Protein AF-A0A3D3STC3-F1 (afdb_monomer_lite)

Secondary structure (DSSP, 8-state):
-----PPPPPPPPPTT-SPPBPGGG-GGGGTTTSSS--B-GGGGS--TTTTS-SEEE----PPSS-------HHHHHHTTS-HHHHHH-HHHHHHTTTSB--SSSPPEEEP--EEETTEEES----SS--EEEEETTEEEE-

Radius of gyration: 18.0 Å; chains: 1; bounding box: 56×41×49 Å

Structure (mmCIF, N/CA/C/O backbone):
data_AF-A0A3D3STC3-F1
#
_entry.id   AF-A0A3D3STC3-F1
#
loop_
_atom_site.group_PDB
_atom_site.id
_atom_site.type_symbol
_atom_site.label_atom_id
_atom_site.label_alt_id
_atom_site.label_comp_id
_atom_site.label_asym_id
_atom_site.label_entity_id
_atom_site.label_seq_id
_atom_site.pdbx_PDB_ins_code
_atom_site.Cartn_x
_atom_site.Cartn_y
_atom_site.Cartn_z
_atom_site.occupancy
_atom_site.B_iso_or_equiv
_atom_site.auth_seq_id
_atom_site.auth_comp_id
_atom_site.auth_asym_id
_atom_site.auth_atom_id
_atom_site.pdbx_PDB_model_num
ATOM 1 N N . MET A 1 1 ? -33.668 25.951 -9.622 1.00 47.44 1 MET A N 1
ATOM 2 C CA . MET A 1 1 ? -32.460 26.530 -8.998 1.00 47.44 1 MET A CA 1
ATOM 3 C C . MET A 1 1 ? -32.011 25.559 -7.931 1.00 47.44 1 MET A C 1
ATOM 5 O O . MET A 1 1 ? -32.860 25.189 -7.137 1.00 47.44 1 MET A O 1
ATOM 9 N N . ASN A 1 2 ? -30.773 25.075 -8.025 1.00 42.91 2 ASN A N 1
ATOM 10 C CA . ASN A 1 2 ? -29.894 24.623 -6.936 1.00 42.91 2 ASN A CA 1
ATOM 11 C C . ASN A 1 2 ? -28.653 24.040 -7.622 1.00 42.91 2 ASN A C 1
ATOM 13 O O . ASN A 1 2 ? -28.537 22.835 -7.823 1.00 42.91 2 ASN A O 1
ATOM 17 N N . GLY A 1 3 ? -27.795 24.940 -8.108 1.00 48.47 3 GLY A N 1
ATOM 18 C CA . GLY A 1 3 ? -26.462 24.567 -8.560 1.00 48.47 3 GLY A CA 1
ATOM 19 C C . GLY A 1 3 ? -25.640 24.187 -7.336 1.00 48.47 3 GLY A C 1
ATOM 20 O O . GLY A 1 3 ? -25.612 24.937 -6.363 1.00 48.47 3 GLY A O 1
ATOM 21 N N . PHE A 1 4 ? -25.029 23.006 -7.367 1.00 58.38 4 PHE A N 1
ATOM 22 C CA . PHE A 1 4 ? -23.975 22.632 -6.430 1.00 58.38 4 PHE A CA 1
ATOM 23 C C . PHE A 1 4 ? -22.762 23.519 -6.721 1.00 58.38 4 PHE A C 1
ATOM 25 O O . PHE A 1 4 ? -21.914 23.167 -7.537 1.00 58.38 4 PHE A O 1
ATOM 32 N N . ASP A 1 5 ? -22.719 24.697 -6.105 1.00 66.31 5 ASP A N 1
ATOM 33 C CA . ASP A 1 5 ? -21.540 25.555 -6.143 1.00 66.31 5 ASP A CA 1
ATOM 34 C C . ASP A 1 5 ? -20.534 24.970 -5.148 1.00 66.31 5 ASP A C 1
ATOM 36 O O . ASP A 1 5 ? -20.642 25.153 -3.932 1.00 66.31 5 ASP A O 1
ATOM 40 N N . LEU A 1 6 ? -19.616 24.145 -5.656 1.00 59.53 6 LEU A N 1
ATOM 41 C CA . LEU A 1 6 ? -18.512 23.654 -4.844 1.00 59.53 6 LEU A CA 1
ATOM 42 C C . LEU A 1 6 ? -17.599 24.843 -4.519 1.00 59.53 6 LEU A C 1
ATOM 44 O O . LEU A 1 6 ? -17.293 25.636 -5.413 1.00 59.53 6 LEU A O 1
ATOM 48 N N . PRO A 1 7 ? -17.146 24.981 -3.262 1.00 66.44 7 PRO A N 1
ATOM 49 C CA . PRO A 1 7 ? -16.206 26.031 -2.909 1.00 66.44 7 PRO A CA 1
ATOM 50 C C . PRO A 1 7 ? -14.943 25.936 -3.783 1.00 66.44 7 PRO A C 1
ATOM 52 O O . PRO A 1 7 ? -14.556 24.835 -4.194 1.00 66.44 7 PRO A O 1
ATOM 55 N N . PRO A 1 8 ? -14.282 27.072 -4.069 1.00 73.50 8 PRO A N 1
ATOM 56 C CA . PRO A 1 8 ? -13.065 27.082 -4.867 1.00 73.50 8 PRO A CA 1
ATOM 57 C C . PRO A 1 8 ? -12.003 26.188 -4.222 1.00 73.50 8 PRO A C 1
ATOM 59 O O . PRO A 1 8 ? -11.801 26.221 -3.006 1.00 73.50 8 PRO A O 1
ATOM 62 N N . LEU A 1 9 ? -11.325 25.389 -5.048 1.00 63.72 9 LEU A N 1
ATOM 63 C CA . LEU A 1 9 ? -10.261 24.504 -4.586 1.00 63.72 9 LEU A CA 1
ATOM 64 C C . LEU A 1 9 ? -9.141 25.340 -3.961 1.00 63.72 9 LEU A C 1
ATOM 66 O O . LEU A 1 9 ? -8.532 26.183 -4.624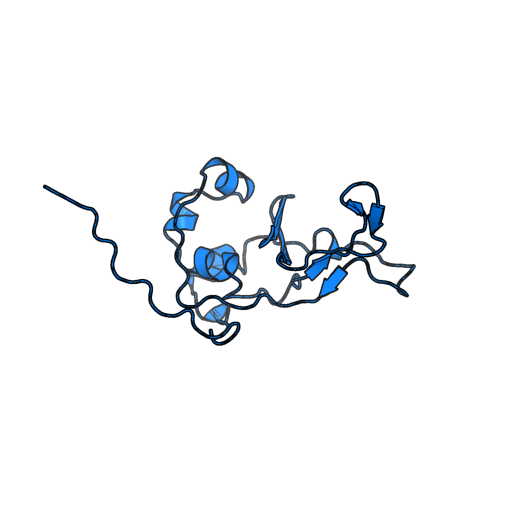 1.00 63.72 9 LEU A O 1
ATOM 70 N N . SER A 1 10 ? -8.862 25.094 -2.684 1.00 70.31 10 SER A N 1
ATOM 71 C CA . SER A 1 10 ? -7.685 25.649 -2.020 1.00 70.31 10 SER A CA 1
ATOM 72 C C . SER A 1 10 ? -6.413 25.207 -2.758 1.00 70.31 10 SER A C 1
ATOM 74 O O . SER A 1 10 ? -6.346 24.060 -3.213 1.00 70.31 10 SER A O 1
ATOM 76 N N . PRO A 1 11 ? -5.388 26.072 -2.877 1.00 67.00 11 PRO A N 1
ATOM 77 C CA . PRO A 1 11 ? -4.125 25.692 -3.495 1.00 67.00 11 PRO A CA 1
ATOM 78 C C . PRO A 1 11 ? -3.515 24.494 -2.765 1.00 67.00 11 PRO A C 1
ATOM 80 O O . PRO A 1 11 ? -3.505 24.436 -1.532 1.00 67.00 11 PRO A O 1
ATOM 83 N N . HIS A 1 12 ? -3.010 23.535 -3.542 1.00 49.88 12 HIS A N 1
ATOM 84 C CA . HIS A 1 12 ? -2.406 22.333 -2.989 1.00 49.88 12 HIS A CA 1
ATOM 85 C C . HIS A 1 12 ? -1.153 22.725 -2.186 1.00 49.88 12 HIS A C 1
ATOM 87 O O . HIS A 1 12 ? -0.294 23.440 -2.715 1.00 49.88 12 HIS A O 1
ATOM 93 N N . PRO A 1 13 ? -1.016 22.297 -0.918 1.00 58.88 13 PRO A N 1
ATOM 94 C CA . PRO A 1 13 ? 0.204 22.542 -0.160 1.00 58.88 13 PRO A CA 1
ATOM 95 C C . PRO A 1 13 ? 1.408 21.872 -0.852 1.00 58.88 13 PRO A C 1
ATOM 97 O O . PRO A 1 13 ? 1.226 20.901 -1.591 1.00 58.88 13 PRO A O 1
ATOM 100 N N . PRO A 1 14 ? 2.650 22.336 -0.626 1.00 63.84 14 PRO A N 1
ATOM 101 C CA . PRO A 1 14 ? 3.826 21.666 -1.172 1.00 63.84 14 PRO A CA 1
ATOM 102 C C . PRO A 1 14 ? 3.883 20.215 -0.671 1.00 63.84 14 PRO A C 1
ATOM 104 O O . PRO A 1 14 ? 3.641 19.962 0.516 1.00 63.84 14 PRO A O 1
ATOM 107 N N . SER A 1 15 ? 4.196 19.266 -1.558 1.00 57.59 15 SER A N 1
ATOM 108 C CA . SER A 1 15 ? 4.335 17.850 -1.197 1.00 57.59 15 SER A CA 1
ATOM 109 C C . SER A 1 15 ? 5.311 17.675 -0.029 1.00 57.59 15 SER A C 1
ATOM 111 O O . SER A 1 15 ? 6.372 18.295 -0.005 1.00 57.59 15 SER A O 1
ATOM 113 N N . GLY A 1 16 ? 4.946 16.845 0.952 1.00 61.34 16 GLY A N 1
ATOM 114 C CA . GLY A 1 16 ? 5.798 16.528 2.107 1.00 61.34 16 GLY A CA 1
ATOM 115 C C . GLY A 1 16 ? 5.843 17.560 3.232 1.00 61.34 16 GLY A C 1
ATOM 116 O O . GLY A 1 16 ? 6.665 17.437 4.133 1.00 61.34 16 GLY A O 1
ATOM 117 N N . THR A 1 17 ? 4.956 18.556 3.232 1.00 64.06 17 THR A N 1
ATOM 118 C CA . THR A 1 17 ? 4.881 19.553 4.320 1.00 64.06 17 THR A CA 1
ATOM 119 C C . THR A 1 17 ? 4.044 19.109 5.523 1.00 64.06 17 THR A C 1
ATOM 121 O O . THR A 1 17 ? 4.091 19.748 6.575 1.00 64.06 17 THR A O 1
ATOM 124 N N . ALA A 1 18 ? 3.281 18.020 5.400 1.00 73.44 18 ALA A N 1
ATOM 125 C CA . ALA A 1 18 ? 2.494 17.484 6.502 1.00 73.44 18 ALA A CA 1
ATOM 126 C C . ALA A 1 18 ? 3.380 16.710 7.495 1.00 73.44 18 ALA A C 1
ATOM 128 O O . ALA A 1 18 ? 4.258 15.932 7.121 1.00 73.44 18 ALA A O 1
ATOM 129 N N . ARG A 1 19 ? 3.149 16.941 8.792 1.00 70.06 19 ARG A N 1
ATOM 130 C CA . ARG A 1 19 ? 3.933 16.337 9.875 1.00 70.06 19 ARG A CA 1
ATOM 131 C C . ARG A 1 19 ? 3.566 14.860 10.043 1.00 70.06 19 ARG A C 1
ATOM 133 O O . ARG A 1 19 ? 2.393 14.547 10.230 1.00 70.06 19 ARG A O 1
ATOM 140 N N . ARG A 1 20 ? 4.572 13.979 10.095 1.00 75.31 20 ARG A N 1
ATOM 141 C CA . ARG A 1 20 ? 4.389 12.583 10.526 1.00 75.31 20 ARG A CA 1
ATOM 142 C C . ARG A 1 20 ? 3.929 12.538 11.988 1.00 75.31 20 ARG A C 1
ATOM 144 O O . ARG A 1 20 ? 4.526 13.176 12.857 1.00 75.31 20 ARG A O 1
ATOM 151 N N . GLN A 1 21 ? 2.869 11.791 12.250 1.00 71.94 21 GLN A N 1
ATOM 152 C CA . GLN A 1 21 ? 2.296 11.579 13.574 1.00 71.94 21 GLN A CA 1
ATOM 153 C C . GLN A 1 21 ? 2.895 10.316 14.204 1.00 71.94 21 GLN A C 1
ATOM 155 O O . GLN A 1 21 ? 3.130 9.323 13.516 1.00 71.94 21 GLN A O 1
ATOM 160 N N . SER A 1 22 ? 3.154 10.358 15.513 1.00 65.81 22 SER A N 1
ATOM 161 C CA . SER A 1 22 ? 3.636 9.190 16.263 1.00 65.81 22 SER A CA 1
ATOM 162 C C . SER A 1 22 ? 2.489 8.214 16.517 1.00 65.81 22 SER A C 1
ATOM 164 O O . SER A 1 22 ? 1.371 8.660 16.782 1.00 65.81 22 SER A O 1
ATOM 166 N N . LEU A 1 23 ? 2.768 6.907 16.555 1.00 58.62 23 LEU A N 1
ATOM 167 C CA . LEU A 1 23 ? 1.777 5.891 16.934 1.00 58.62 23 LEU A CA 1
ATOM 168 C C . LEU A 1 23 ? 1.186 6.162 18.329 1.00 58.62 23 LEU A C 1
ATOM 170 O O . LEU A 1 23 ? 0.003 5.946 18.568 1.00 58.62 23 LEU A O 1
ATOM 174 N N . THR A 1 24 ? 1.979 6.745 19.233 1.00 57.25 24 THR A N 1
ATOM 175 C CA . THR A 1 24 ? 1.542 7.146 20.583 1.00 57.25 24 THR A CA 1
ATOM 176 C C . THR A 1 24 ? 0.561 8.321 20.598 1.00 57.25 24 THR A C 1
ATOM 178 O O . THR A 1 24 ? -0.045 8.600 21.630 1.00 57.25 24 THR A O 1
ATOM 181 N N . THR A 1 25 ? 0.396 9.023 19.470 1.00 54.31 25 THR A N 1
ATOM 182 C CA . THR A 1 25 ? -0.543 10.153 19.334 1.00 54.31 25 THR A CA 1
ATOM 183 C C . THR A 1 25 ? -1.993 9.677 19.290 1.00 54.31 25 THR A C 1
ATOM 185 O O . THR A 1 25 ? -2.894 10.430 19.650 1.00 54.31 25 THR A O 1
ATOM 188 N N . PHE A 1 26 ? -2.228 8.423 18.905 1.00 55.53 26 PHE A N 1
ATOM 189 C CA . PHE A 1 26 ? -3.557 7.837 18.896 1.00 55.53 26 PHE A CA 1
ATOM 190 C C . PHE A 1 26 ? -3.618 6.745 19.962 1.00 55.53 26 PHE A C 1
ATOM 192 O O . PHE A 1 26 ? -3.084 5.657 19.783 1.00 55.53 26 PHE A O 1
ATOM 199 N N . SER A 1 27 ? -4.315 6.997 21.070 1.00 49.94 27 SER A N 1
ATOM 200 C CA . SER A 1 27 ? -4.634 5.938 22.040 1.00 49.94 27 SER A CA 1
ATOM 201 C C . SER A 1 27 ? -5.408 4.783 21.386 1.00 49.94 27 SER A C 1
ATOM 203 O O . SER A 1 27 ? -5.245 3.629 21.770 1.00 49.94 27 SER A O 1
ATOM 205 N N . SER A 1 28 ? -6.177 5.074 20.331 1.00 50.72 28 SER A N 1
ATOM 206 C CA . SER A 1 28 ? -6.870 4.090 19.496 1.00 50.72 28 SER A CA 1
ATOM 207 C C . SER A 1 28 ? -5.965 3.320 18.526 1.00 50.72 28 SER A C 1
ATOM 209 O O . SER A 1 28 ? -6.397 2.297 18.004 1.00 50.72 28 SER A O 1
ATOM 211 N N . LEU A 1 29 ? -4.702 3.723 18.316 1.00 47.38 29 LEU A N 1
ATOM 212 C CA . LEU A 1 29 ? -3.726 2.886 17.604 1.00 47.38 29 LEU A CA 1
ATOM 213 C C . LEU A 1 29 ? -3.289 1.677 18.431 1.00 47.38 29 LEU A C 1
ATOM 215 O O . LEU A 1 29 ? -2.695 0.774 17.859 1.00 47.38 29 LEU A O 1
ATOM 219 N N . GLN A 1 30 ? -3.632 1.559 19.718 1.00 45.31 30 GLN A N 1
ATOM 220 C CA . GLN A 1 30 ? -3.524 0.250 20.375 1.00 45.31 30 GLN A CA 1
ATOM 221 C C . GLN A 1 30 ? -4.387 -0.815 19.673 1.00 45.31 30 GLN A C 1
ATOM 223 O O . GLN A 1 30 ? -4.022 -1.988 19.684 1.00 45.31 30 GLN A O 1
ATOM 228 N N . ALA A 1 31 ? -5.466 -0.406 18.990 1.00 40.12 31 ALA A N 1
ATOM 229 C CA . ALA A 1 31 ? -6.297 -1.294 18.182 1.00 40.12 31 ALA A CA 1
ATOM 230 C C . ALA A 1 31 ? -5.723 -1.584 16.781 1.00 40.12 31 ALA A C 1
ATOM 232 O O . ALA A 1 31 ? -6.036 -2.628 16.232 1.00 40.12 31 ALA A O 1
ATOM 233 N N . VAL A 1 32 ? -4.877 -0.710 16.212 1.00 49.62 32 VAL A N 1
ATOM 234 C CA . VAL A 1 32 ? -4.392 -0.833 14.814 1.00 49.62 32 VAL A CA 1
ATOM 235 C C . VAL A 1 32 ? -2.876 -1.088 14.700 1.00 49.62 32 VAL A C 1
ATOM 237 O O . VAL A 1 32 ? -2.418 -1.664 13.725 1.00 49.62 32 VAL A O 1
ATOM 240 N N . GLY A 1 33 ? -2.075 -0.725 15.703 1.00 44.88 33 GLY A N 1
ATOM 241 C CA . GLY A 1 33 ? -0.608 -0.673 15.623 1.00 44.88 33 GLY A CA 1
ATOM 242 C C . GLY A 1 33 ? 0.167 -1.362 16.752 1.00 44.88 33 GLY A C 1
ATOM 243 O O . GLY A 1 33 ? 1.379 -1.482 16.639 1.00 44.88 33 GLY A O 1
ATOM 244 N N . SER A 1 34 ? -0.479 -1.853 17.818 1.00 45.56 34 SER A N 1
ATOM 245 C CA . SER A 1 34 ? 0.173 -2.782 18.769 1.00 45.56 34 SER A CA 1
ATOM 246 C C . SER A 1 34 ? -0.497 -4.155 18.860 1.00 45.56 34 SER A C 1
ATOM 248 O O . SER A 1 34 ? -0.024 -5.007 19.607 1.00 45.56 34 SER A O 1
ATOM 250 N N . GLY A 1 35 ? -1.606 -4.361 18.142 1.00 52.78 35 GLY A N 1
ATOM 251 C CA . GLY A 1 35 ? -2.416 -5.581 18.213 1.00 52.78 35 GLY A CA 1
ATOM 252 C C . GLY A 1 35 ? -2.773 -6.209 16.864 1.00 52.78 35 GLY A C 1
ATOM 253 O O . GLY A 1 35 ? -2.999 -7.417 16.826 1.00 52.78 35 GLY A O 1
ATOM 254 N N . LEU A 1 36 ? -2.793 -5.444 15.762 1.00 59.53 36 LEU A N 1
ATOM 255 C CA . LEU A 1 36 ? -2.953 -6.038 14.434 1.00 59.53 36 LEU A CA 1
ATOM 256 C C . LEU A 1 36 ? -1.635 -6.713 14.041 1.00 59.53 36 LEU A C 1
ATOM 258 O O . LEU A 1 36 ? -0.594 -6.052 14.074 1.00 59.53 36 LEU A O 1
ATOM 262 N N . PRO A 1 37 ? -1.645 -8.006 13.681 1.00 67.69 37 PRO A N 1
ATOM 263 C CA . PRO A 1 37 ? -0.443 -8.739 13.311 1.00 67.69 37 PRO A CA 1
ATOM 264 C C . PRO A 1 37 ? -0.009 -8.349 11.891 1.00 67.69 37 PRO A C 1
ATOM 266 O O . PRO A 1 37 ? -0.073 -9.163 10.971 1.00 67.69 37 PRO A O 1
ATOM 269 N N . VAL A 1 38 ? 0.388 -7.088 11.694 1.00 72.38 38 VAL A N 1
ATOM 270 C CA . VAL A 1 38 ? 0.968 -6.633 10.430 1.00 72.38 38 VAL A CA 1
ATOM 271 C C . VAL A 1 38 ? 2.345 -7.278 10.296 1.00 72.38 38 VAL A C 1
ATOM 273 O O . VAL A 1 38 ? 3.198 -7.163 11.173 1.00 72.38 38 VAL A O 1
ATOM 276 N N . THR A 1 39 ? 2.542 -7.994 9.202 1.00 80.06 39 THR A N 1
ATOM 277 C CA . THR A 1 39 ? 3.744 -8.771 8.898 1.00 80.06 39 THR A CA 1
ATOM 278 C C . THR A 1 39 ? 4.509 -8.144 7.741 1.00 80.06 39 THR A C 1
ATOM 280 O O . THR A 1 39 ? 3.968 -7.351 6.975 1.00 80.06 39 THR A O 1
ATOM 283 N N . GLU A 1 40 ? 5.778 -8.515 7.597 1.00 76.88 40 GLU A N 1
ATOM 284 C CA . GLU A 1 40 ? 6.676 -8.004 6.556 1.00 76.88 40 GLU A CA 1
ATOM 285 C C . GLU A 1 40 ? 6.215 -8.305 5.117 1.00 76.88 40 GLU A C 1
ATOM 287 O O . GLU A 1 40 ? 6.641 -7.623 4.181 1.00 76.88 40 GLU A O 1
ATOM 292 N N . GLY A 1 41 ? 5.329 -9.284 4.916 1.00 79.12 41 GLY A N 1
ATOM 293 C CA . GLY A 1 41 ? 4.842 -9.637 3.583 1.00 79.12 41 GLY A CA 1
ATOM 294 C C . GLY A 1 41 ? 6.000 -9.995 2.648 1.00 79.12 41 GLY A C 1
ATOM 295 O O . GLY A 1 41 ? 6.917 -10.724 3.039 1.00 79.12 41 GLY A O 1
ATOM 296 N N . LEU A 1 42 ? 6.009 -9.435 1.435 1.00 74.94 42 LEU A N 1
ATOM 297 C CA . LEU A 1 42 ? 7.102 -9.621 0.468 1.00 74.94 42 LEU A CA 1
ATOM 298 C C . LEU A 1 42 ? 8.484 -9.202 1.003 1.00 74.94 42 LEU A C 1
ATOM 300 O O . LEU A 1 42 ? 9.499 -9.724 0.540 1.00 74.94 42 LEU A O 1
ATOM 304 N N . SER A 1 43 ? 8.551 -8.295 1.984 1.00 72.62 43 SER A N 1
ATOM 305 C CA . SER A 1 43 ? 9.838 -7.867 2.549 1.00 72.62 43 SER A CA 1
ATOM 306 C C . SER A 1 43 ? 10.541 -8.927 3.395 1.00 72.62 43 SER A C 1
ATOM 308 O O . SER A 1 43 ? 11.753 -8.831 3.573 1.00 72.62 43 SER A O 1
ATOM 310 N N . ALA A 1 44 ? 9.828 -9.986 3.793 1.00 75.06 44 ALA A N 1
ATOM 311 C CA . ALA A 1 44 ? 10.404 -11.141 4.478 1.00 75.06 44 ALA A CA 1
ATOM 312 C C . ALA A 1 44 ? 11.181 -12.090 3.544 1.00 75.06 44 ALA A C 1
ATOM 314 O O . ALA A 1 44 ? 11.835 -13.019 4.021 1.00 75.06 44 ALA A O 1
ATOM 315 N N . LEU A 1 45 ? 11.086 -11.926 2.216 1.00 71.31 45 LEU A N 1
ATOM 316 C CA . LEU A 1 45 ? 11.804 -12.794 1.284 1.00 71.31 45 LEU A CA 1
ATOM 317 C C . LEU A 1 45 ? 13.316 -12.581 1.410 1.00 71.31 45 LEU A C 1
ATOM 319 O O . LEU A 1 45 ? 13.821 -11.479 1.187 1.00 71.31 45 LEU A O 1
ATOM 323 N N . GLU A 1 46 ? 14.047 -13.661 1.700 1.00 65.62 46 GLU A N 1
ATOM 324 C CA . GLU A 1 46 ? 15.507 -13.655 1.646 1.00 65.62 46 GLU A CA 1
ATOM 325 C C . GLU A 1 46 ? 15.970 -13.191 0.259 1.00 65.62 46 GLU A C 1
ATOM 327 O O . GLU A 1 46 ? 15.508 -13.689 -0.772 1.00 65.62 46 GLU A O 1
ATOM 332 N N . GLN A 1 47 ? 16.908 -12.243 0.224 1.00 67.88 47 GLN A N 1
ATOM 333 C CA . GLN A 1 47 ? 17.471 -11.712 -1.020 1.00 67.88 47 GLN A CA 1
ATOM 334 C C . GLN A 1 47 ? 18.935 -12.143 -1.172 1.00 67.88 47 GLN A C 1
ATOM 336 O O . GLN A 1 47 ? 19.838 -11.314 -1.068 1.00 67.88 47 GLN A O 1
ATOM 341 N N . PRO A 1 48 ? 19.215 -13.440 -1.421 1.00 57.84 48 PRO A N 1
ATOM 342 C CA . PRO A 1 48 ? 20.582 -13.967 -1.512 1.00 57.84 48 PRO A CA 1
ATOM 343 C C . PRO A 1 48 ? 21.388 -13.400 -2.696 1.00 57.84 48 PRO A C 1
ATOM 345 O O . PRO A 1 48 ? 22.582 -13.650 -2.818 1.00 57.84 48 PRO A O 1
ATOM 348 N N . TRP A 1 49 ? 20.748 -12.615 -3.562 1.00 56.19 49 TRP A N 1
ATOM 349 C CA . TRP A 1 49 ? 21.287 -11.981 -4.764 1.00 56.19 49 TRP A CA 1
ATOM 350 C C . TRP A 1 49 ? 21.360 -10.443 -4.616 1.00 56.19 49 TRP A C 1
ATOM 352 O O . TRP A 1 49 ? 21.281 -9.724 -5.605 1.00 56.19 49 TRP A O 1
ATOM 362 N N . ALA A 1 50 ? 21.545 -9.959 -3.377 1.00 56.94 50 ALA A N 1
ATOM 363 C CA . ALA A 1 50 ? 21.483 -8.577 -2.858 1.00 56.94 50 ALA A CA 1
ATOM 364 C C . ALA A 1 50 ? 22.221 -7.441 -3.612 1.00 56.94 50 ALA A C 1
ATOM 366 O O . ALA A 1 50 ? 22.272 -6.316 -3.115 1.00 56.94 50 ALA A O 1
ATOM 367 N N . ALA A 1 51 ? 22.794 -7.685 -4.788 1.00 63.09 51 ALA A N 1
ATOM 368 C CA . ALA A 1 51 ? 23.322 -6.633 -5.645 1.00 63.09 51 ALA A CA 1
ATOM 369 C C . ALA A 1 51 ? 22.218 -5.687 -6.170 1.00 63.09 51 ALA A C 1
ATOM 371 O O . ALA A 1 51 ? 22.499 -4.508 -6.370 1.00 63.09 51 ALA A O 1
ATOM 372 N N . GLU A 1 52 ? 20.975 -6.161 -6.351 1.00 68.00 52 GLU A N 1
ATOM 373 C CA . GLU A 1 52 ? 19.861 -5.360 -6.899 1.00 68.00 52 GLU A CA 1
ATOM 374 C C . GLU A 1 52 ? 18.523 -5.608 -6.166 1.00 68.00 52 GLU A C 1
ATOM 376 O O . GLU A 1 52 ? 17.670 -6.311 -6.675 1.00 68.00 52 GLU A O 1
ATOM 381 N N . PRO A 1 53 ? 18.266 -5.053 -4.976 1.00 77.62 53 PRO A N 1
ATOM 382 C CA . PRO A 1 53 ? 17.124 -5.475 -4.151 1.00 77.62 53 PRO A CA 1
ATOM 383 C C . PRO A 1 53 ? 15.743 -5.317 -4.841 1.00 77.62 53 PRO A C 1
ATOM 385 O O . PRO A 1 53 ? 15.479 -4.282 -5.455 1.00 77.62 53 PRO A O 1
ATOM 388 N N . LEU A 1 54 ? 14.823 -6.295 -4.684 1.00 85.19 54 LEU A N 1
ATOM 389 C CA . LEU A 1 54 ? 13.435 -6.208 -5.224 1.00 85.19 54 LEU A CA 1
ATOM 390 C C . LEU A 1 54 ? 12.607 -5.109 -4.577 1.00 85.19 54 LEU A C 1
ATOM 392 O O . LEU A 1 54 ? 11.571 -4.711 -5.108 1.00 85.19 54 LEU A O 1
ATOM 396 N N . ILE A 1 55 ? 13.025 -4.686 -3.391 1.00 87.31 55 ILE A N 1
ATOM 397 C CA . ILE A 1 55 ? 1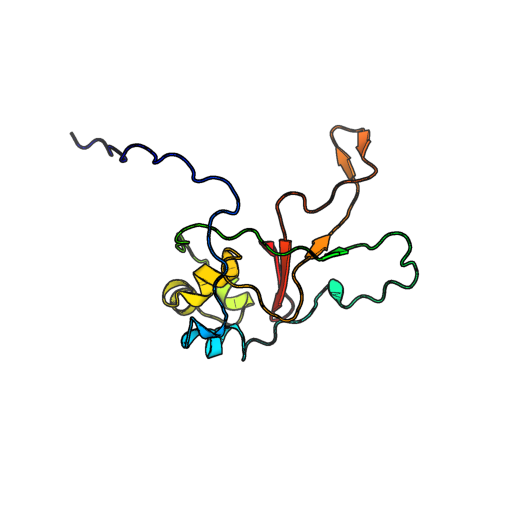2.323 -3.698 -2.600 1.00 87.31 55 ILE A CA 1
ATOM 398 C C . ILE A 1 55 ? 13.285 -2.596 -2.199 1.00 87.31 55 ILE A C 1
ATOM 400 O O . ILE A 1 55 ? 14.464 -2.828 -1.933 1.00 87.31 55 ILE A O 1
ATOM 404 N N . TYR A 1 56 ? 12.759 -1.389 -2.110 1.00 86.56 56 TYR A N 1
ATOM 405 C CA . TYR A 1 56 ? 13.473 -0.240 -1.601 1.00 86.56 56 TYR A CA 1
ATOM 406 C C . TYR A 1 56 ? 12.707 0.321 -0.400 1.00 86.56 56 TYR A C 1
ATOM 408 O O . TYR A 1 56 ? 11.562 0.749 -0.571 1.00 86.56 56 TYR A O 1
ATOM 416 N N . PRO A 1 57 ? 13.295 0.330 0.812 1.00 85.81 57 PRO A N 1
ATOM 417 C CA . PRO A 1 57 ? 12.658 0.929 1.977 1.00 85.81 57 PRO A CA 1
ATOM 418 C C . PRO A 1 57 ? 12.368 2.410 1.735 1.00 85.81 57 PRO A C 1
ATOM 420 O O . PRO A 1 57 ? 13.275 3.186 1.423 1.00 85.81 57 PRO A O 1
ATOM 423 N N . CYS A 1 58 ? 11.112 2.810 1.880 1.00 85.19 58 CYS A N 1
ATOM 424 C CA . CYS A 1 58 ? 10.678 4.173 1.612 1.00 85.19 58 CYS A CA 1
ATOM 425 C C . CYS A 1 58 ? 9.494 4.515 2.508 1.00 85.19 58 CYS A C 1
ATOM 427 O O . CYS A 1 58 ? 8.491 3.803 2.522 1.00 85.19 58 CYS A O 1
ATOM 429 N N . ASP A 1 59 ? 9.616 5.611 3.253 1.00 85.50 59 ASP A N 1
ATOM 430 C CA . ASP A 1 59 ? 8.525 6.066 4.099 1.00 85.50 59 ASP A CA 1
ATOM 431 C C . ASP A 1 59 ? 7.496 6.836 3.261 1.00 85.50 59 ASP A C 1
ATOM 433 O O . ASP A 1 59 ? 7.874 7.651 2.410 1.00 85.50 59 ASP A O 1
ATOM 437 N N . PRO A 1 60 ? 6.192 6.674 3.536 1.00 87.81 60 PRO A N 1
ATOM 438 C CA . PRO A 1 60 ? 5.171 7.420 2.827 1.00 87.81 60 PRO A CA 1
ATOM 439 C C . PRO A 1 60 ? 5.236 8.906 3.162 1.00 87.81 60 PRO A C 1
ATOM 441 O O . PRO A 1 60 ? 5.591 9.304 4.277 1.00 87.81 60 PRO A O 1
ATOM 444 N N . THR A 1 61 ? 4.868 9.730 2.184 1.00 87.81 61 THR A N 1
ATOM 445 C CA . THR A 1 61 ? 4.763 11.180 2.351 1.00 87.81 61 THR A CA 1
ATOM 446 C C . THR A 1 61 ? 3.386 11.517 2.934 1.00 87.81 61 THR A C 1
ATOM 448 O O . THR A 1 61 ? 2.392 11.270 2.254 1.00 87.81 61 THR A O 1
ATOM 451 N N . PRO A 1 62 ? 3.290 12.074 4.158 1.00 85.94 62 PRO A N 1
ATOM 452 C CA . PRO A 1 62 ? 2.006 12.335 4.805 1.00 85.94 62 PRO A CA 1
ATOM 453 C C . PRO A 1 62 ? 1.103 13.291 4.020 1.00 85.94 62 PRO A C 1
ATOM 455 O O . PRO A 1 62 ? 1.577 14.248 3.397 1.00 85.94 62 PRO A O 1
ATOM 458 N N . LEU A 1 63 ? -0.209 13.087 4.145 1.00 84.38 63 LEU A N 1
ATOM 459 C CA . LEU A 1 63 ? -1.226 14.038 3.699 1.00 84.38 63 LEU A CA 1
ATOM 460 C C . LEU A 1 63 ? -1.608 15.005 4.826 1.00 84.38 63 LEU A C 1
ATOM 462 O O . LEU A 1 63 ? -1.559 14.671 6.012 1.00 84.38 63 LEU A O 1
ATOM 466 N N . LYS A 1 64 ? -2.020 16.221 4.454 1.00 83.88 64 LYS A N 1
ATOM 467 C CA . LYS A 1 64 ? -2.570 17.191 5.405 1.00 83.88 64 LYS A CA 1
ATOM 468 C C . LYS A 1 64 ? -4.021 16.822 5.714 1.00 83.88 64 LYS A C 1
ATOM 470 O O . LYS A 1 64 ? -4.824 16.774 4.793 1.00 83.88 64 LYS A O 1
ATOM 475 N N . GLU A 1 65 ? -4.330 16.620 6.996 1.00 84.00 65 GLU A N 1
ATOM 476 C CA . GLU A 1 65 ? -5.697 16.390 7.502 1.00 84.00 65 GLU A CA 1
ATOM 477 C C . GLU A 1 65 ? -6.460 15.302 6.710 1.00 84.00 65 GLU A C 1
ATOM 479 O O . GLU A 1 65 ? -7.502 15.581 6.116 1.00 84.00 65 GLU A O 1
ATOM 484 N N . PRO A 1 66 ? -5.934 14.061 6.655 1.00 86.25 66 PRO A N 1
ATOM 485 C CA . PRO A 1 66 ? -6.554 12.985 5.890 1.00 86.25 66 PRO A CA 1
ATOM 486 C 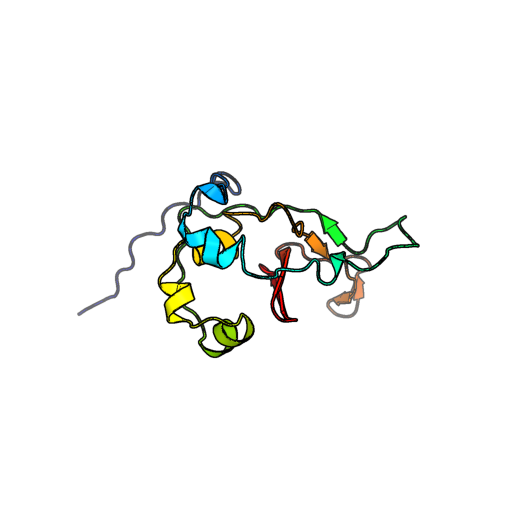C . PRO A 1 66 ? -7.938 12.638 6.448 1.00 86.25 66 PRO A C 1
ATOM 488 O O . PRO A 1 66 ? -8.126 12.524 7.661 1.00 86.25 66 PRO A O 1
ATOM 491 N N . VAL A 1 67 ? -8.896 12.419 5.547 1.00 88.81 67 VAL A N 1
ATOM 492 C CA . VAL A 1 67 ? -10.252 11.964 5.875 1.00 88.81 67 VAL A CA 1
ATOM 493 C C . VAL A 1 67 ? -10.610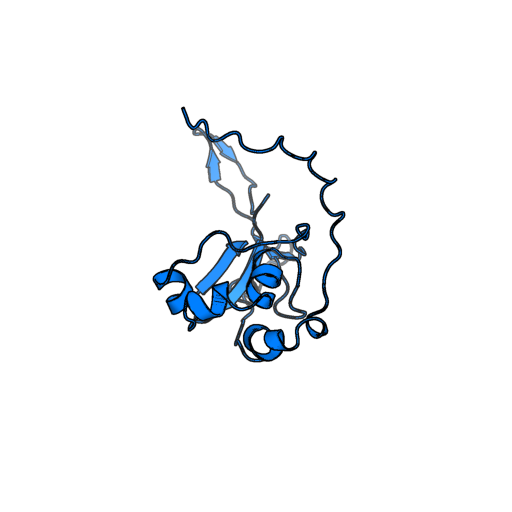 10.749 5.026 1.00 88.81 67 VAL A C 1
ATOM 495 O O . VAL A 1 67 ? -10.306 10.702 3.835 1.00 88.81 67 VAL A O 1
ATOM 498 N N . LEU A 1 68 ? -11.270 9.763 5.635 1.00 91.62 68 LEU A N 1
ATOM 499 C CA . LEU A 1 68 ? -11.821 8.622 4.907 1.00 91.62 68 LEU A CA 1
ATOM 500 C C . LEU A 1 68 ? -13.101 9.058 4.190 1.00 91.62 68 LEU A C 1
ATOM 502 O O . LEU A 1 68 ? -14.081 9.432 4.835 1.00 91.62 68 LEU A O 1
ATOM 506 N N . VAL A 1 69 ? -13.086 9.016 2.858 1.00 94.00 69 VAL A N 1
ATOM 507 C CA . VAL A 1 69 ? -14.246 9.383 2.027 1.00 94.00 69 VAL A CA 1
ATOM 508 C C . VAL A 1 69 ? -15.264 8.244 1.969 1.00 94.00 69 VAL A C 1
ATOM 510 O O . VAL A 1 69 ? -16.466 8.487 2.028 1.00 94.00 69 VAL A O 1
ATOM 513 N N . ALA A 1 70 ? -14.781 7.008 1.855 1.00 94.38 70 ALA A N 1
ATOM 514 C CA . ALA A 1 70 ? -15.589 5.798 1.828 1.00 94.38 70 ALA A CA 1
ATOM 515 C C . ALA A 1 70 ? -14.748 4.597 2.278 1.00 94.38 70 ALA A C 1
ATOM 517 O O . ALA A 1 70 ? -13.525 4.600 2.122 1.00 94.38 70 ALA A O 1
ATOM 518 N N . VAL A 1 71 ? -15.416 3.564 2.788 1.00 95.81 71 VAL A N 1
ATOM 519 C CA . VAL A 1 71 ? -14.821 2.277 3.166 1.00 95.81 71 VAL A CA 1
ATOM 520 C C . VAL A 1 71 ? -15.731 1.166 2.640 1.00 95.81 71 VAL A C 1
ATOM 522 O O . VAL A 1 71 ? -16.948 1.261 2.778 1.00 95.81 71 VAL A O 1
ATOM 525 N N . SER A 1 72 ? -15.152 0.137 2.015 1.00 96.94 72 SER A N 1
ATOM 526 C CA . SER A 1 72 ? -15.883 -1.075 1.610 1.00 96.94 72 SER A CA 1
ATOM 527 C C . SER A 1 72 ? -15.965 -2.044 2.785 1.00 96.94 72 SER A C 1
ATOM 529 O O . SER A 1 72 ? -14.955 -2.300 3.444 1.00 96.94 72 SER A O 1
ATOM 531 N N . ASP A 1 73 ? -17.154 -2.600 3.020 1.00 97.69 73 ASP A N 1
ATOM 532 C CA . ASP A 1 73 ? -17.372 -3.629 4.038 1.00 97.69 73 ASP A CA 1
ATOM 533 C C . ASP A 1 73 ? -16.556 -4.896 3.739 1.00 97.69 73 ASP A C 1
ATOM 535 O O . ASP A 1 73 ? -15.945 -5.466 4.642 1.00 97.69 73 ASP A O 1
ATOM 539 N N . GLU A 1 74 ? -16.468 -5.310 2.473 1.00 97.62 74 GLU A N 1
ATOM 540 C CA . GLU A 1 74 ? -15.699 -6.487 2.061 1.00 97.62 74 GLU A CA 1
ATOM 541 C C . GLU A 1 74 ? -14.194 -6.286 2.261 1.00 97.62 74 GLU A C 1
ATOM 543 O O . GLU A 1 74 ? -13.515 -7.169 2.785 1.00 97.62 74 GLU A O 1
ATOM 548 N N . ALA A 1 75 ? -13.668 -5.117 1.884 1.00 94.88 75 ALA A N 1
ATOM 549 C CA . ALA A 1 75 ? -12.258 -4.800 2.090 1.00 94.88 75 ALA A CA 1
ATOM 550 C C . ALA A 1 75 ? -11.917 -4.708 3.585 1.00 94.88 75 ALA A C 1
ATOM 552 O O . ALA A 1 75 ? -10.881 -5.219 4.004 1.00 94.88 75 ALA A O 1
ATOM 553 N N . ALA A 1 76 ? -12.797 -4.118 4.401 1.00 93.31 76 ALA A N 1
ATOM 554 C CA . ALA A 1 76 ? -12.630 -4.084 5.853 1.00 93.31 76 ALA A CA 1
ATOM 555 C C . ALA A 1 76 ? -12.605 -5.499 6.452 1.00 93.31 76 ALA A C 1
ATOM 557 O O . ALA A 1 76 ? -11.734 -5.811 7.268 1.00 93.31 76 ALA A O 1
ATOM 558 N N . ALA A 1 77 ? -13.490 -6.385 5.983 1.00 93.38 77 ALA A N 1
ATOM 559 C CA . ALA A 1 77 ? -13.547 -7.769 6.435 1.00 93.38 77 ALA A CA 1
ATOM 560 C C . ALA A 1 77 ? -12.258 -8.548 6.120 1.00 93.38 77 ALA A C 1
ATOM 562 O O . ALA A 1 77 ? -11.819 -9.346 6.950 1.00 93.38 77 ALA A O 1
ATOM 563 N N . CYS A 1 78 ? -11.596 -8.285 4.984 1.00 92.56 78 CYS A N 1
ATOM 564 C CA . CYS A 1 78 ? -10.270 -8.846 4.686 1.00 92.56 78 CYS A CA 1
ATOM 565 C C . CYS A 1 78 ? -9.227 -8.474 5.754 1.00 92.56 78 CYS A C 1
ATOM 567 O O . CYS A 1 78 ? -8.353 -9.277 6.077 1.00 92.56 78 CYS A O 1
ATOM 569 N N . LEU A 1 79 ? -9.351 -7.288 6.352 1.00 88.69 79 LEU A N 1
ATOM 570 C CA . LEU A 1 79 ? -8.484 -6.809 7.432 1.00 88.69 79 LEU A CA 1
ATOM 571 C C . LEU A 1 79 ? -8.919 -7.303 8.820 1.00 88.69 79 LEU A C 1
ATOM 573 O O . LEU A 1 79 ? -8.241 -7.023 9.805 1.00 88.69 79 LEU A O 1
ATOM 577 N N . GLY A 1 80 ? -10.003 -8.081 8.907 1.00 89.31 80 GLY A N 1
ATOM 578 C CA . GLY A 1 80 ? -10.573 -8.548 10.173 1.00 89.31 80 GLY A CA 1
ATOM 579 C C . GLY A 1 80 ? -11.362 -7.472 10.920 1.00 89.31 80 GLY A C 1
ATOM 580 O O . GLY A 1 80 ? -11.562 -7.598 12.124 1.00 89.31 80 GLY A O 1
ATOM 581 N N . GLU A 1 81 ? -11.806 -6.427 10.220 1.00 90.19 81 GLU A N 1
ATOM 582 C CA . GLU A 1 81 ? -12.491 -5.265 10.787 1.00 90.19 81 GLU A CA 1
ATOM 583 C C . GLU A 1 81 ? -13.842 -4.993 10.117 1.00 90.19 81 GLU A C 1
ATOM 585 O O . GLU A 1 81 ? -14.162 -5.532 9.059 1.00 90.19 81 GLU A O 1
ATOM 590 N N . SER A 1 82 ? -14.649 -4.126 10.735 1.00 93.62 82 SER A N 1
ATOM 591 C CA . SER A 1 82 ? -15.867 -3.590 10.108 1.00 93.62 82 SER A CA 1
ATOM 592 C C . SER A 1 82 ? -15.597 -2.240 9.444 1.00 93.62 82 SER A C 1
ATOM 594 O O . SER A 1 82 ? -14.759 -1.466 9.923 1.00 93.62 82 SER A O 1
ATOM 596 N N . ALA A 1 83 ? -16.340 -1.895 8.387 1.00 94.88 83 ALA A N 1
ATOM 597 C CA . ALA A 1 83 ? -16.211 -0.572 7.773 1.00 94.88 83 ALA A CA 1
ATOM 598 C C . ALA A 1 83 ? -16.532 0.548 8.771 1.00 94.88 83 ALA A C 1
ATOM 600 O O . ALA A 1 83 ? -15.907 1.606 8.741 1.00 94.88 83 ALA A O 1
ATOM 601 N N . GLN A 1 84 ? -17.462 0.307 9.699 1.00 94.06 84 GLN A N 1
ATOM 602 C CA . GLN A 1 84 ? -17.824 1.260 10.745 1.00 94.06 84 GLN A CA 1
ATOM 603 C C . GLN A 1 84 ? -16.671 1.472 11.735 1.00 94.06 84 GLN A C 1
ATOM 605 O O . GLN A 1 84 ? -16.429 2.614 12.128 1.00 94.06 84 GLN A O 1
ATOM 610 N N . THR A 1 85 ? -15.923 0.419 12.093 1.00 90.75 85 THR A N 1
ATOM 611 C CA . THR A 1 85 ? -14.709 0.548 12.919 1.00 90.75 85 THR A CA 1
ATOM 612 C C . THR A 1 85 ? -13.669 1.410 12.212 1.00 90.75 85 THR A C 1
ATOM 614 O O . THR A 1 85 ? -13.135 2.348 12.807 1.00 90.75 85 THR A O 1
ATOM 617 N N . ILE A 1 86 ? -13.399 1.116 10.936 1.00 91.31 86 ILE A N 1
ATOM 618 C CA . ILE A 1 86 ? -12.395 1.832 10.141 1.00 91.31 86 ILE A CA 1
ATOM 619 C C . ILE A 1 86 ? -12.788 3.306 9.986 1.00 91.31 86 ILE A C 1
ATOM 621 O O . ILE A 1 86 ? -11.995 4.194 10.292 1.00 91.31 86 ILE A O 1
ATOM 625 N N . GLN A 1 87 ? -14.033 3.581 9.593 1.00 91.94 87 GLN A N 1
ATOM 626 C CA . GLN A 1 87 ? -14.546 4.939 9.397 1.00 91.94 87 GLN A CA 1
ATOM 627 C C . GLN A 1 87 ? -14.596 5.744 10.708 1.00 91.94 87 GLN A C 1
ATOM 629 O O . GLN A 1 87 ? -14.355 6.951 10.705 1.00 91.94 87 GLN A O 1
ATOM 634 N N . GLY A 1 88 ? -14.927 5.094 11.828 1.00 88.00 88 GLY A N 1
ATOM 635 C CA . GLY A 1 88 ? -15.106 5.737 13.132 1.00 88.00 88 GLY A CA 1
ATOM 636 C C . GLY A 1 88 ? -13.811 6.018 13.895 1.00 88.00 88 GLY A C 1
ATOM 637 O O . GLY A 1 88 ? -13.847 6.687 14.928 1.00 88.00 88 GLY A O 1
ATOM 638 N N . CYS A 1 89 ? -12.668 5.523 13.419 1.00 86.00 89 CYS A N 1
ATOM 639 C CA . CYS A 1 89 ? -11.404 5.594 14.138 1.00 86.00 89 CYS A CA 1
ATOM 640 C C . CYS A 1 89 ? -10.351 6.393 13.341 1.00 86.00 89 CYS A C 1
ATOM 642 O O . CYS A 1 89 ? -9.815 5.897 12.349 1.00 86.00 89 CYS A O 1
ATOM 644 N N . PRO A 1 90 ? -9.970 7.607 13.793 1.00 84.19 90 PRO A N 1
ATOM 645 C CA . PRO A 1 90 ? -9.020 8.475 13.080 1.00 84.19 90 PRO A CA 1
ATOM 646 C C . PRO A 1 90 ? -7.640 7.852 12.823 1.00 84.19 90 PRO A C 1
ATOM 648 O O . PRO A 1 90 ? -6.935 8.257 11.901 1.00 84.19 90 PRO A O 1
ATOM 651 N N . ALA A 1 91 ? -7.262 6.855 13.626 1.00 81.88 91 ALA A N 1
ATOM 652 C CA . ALA A 1 91 ? -6.033 6.091 13.456 1.00 81.88 91 ALA A CA 1
ATOM 653 C C . ALA A 1 91 ? -5.955 5.388 12.091 1.00 81.88 91 ALA A C 1
ATOM 655 O O . ALA A 1 91 ? -4.884 5.358 11.488 1.00 81.88 91 ALA A O 1
ATOM 656 N N . TRP A 1 92 ? -7.080 4.872 11.583 1.00 87.56 92 TRP A N 1
ATOM 657 C CA . TRP A 1 92 ? -7.137 4.231 10.268 1.00 87.56 92 TRP A CA 1
ATOM 658 C C . TRP A 1 92 ? -6.864 5.227 9.148 1.00 87.56 92 TRP A C 1
ATOM 660 O O . TRP A 1 92 ? -6.038 4.955 8.283 1.00 87.56 92 TRP A O 1
ATOM 670 N N . ALA A 1 93 ? -7.487 6.408 9.206 1.00 88.69 93 ALA A N 1
ATOM 671 C CA . ALA A 1 93 ? -7.229 7.479 8.247 1.00 88.69 93 ALA A CA 1
ATOM 672 C C . ALA A 1 93 ? -5.755 7.908 8.265 1.00 88.69 93 ALA A C 1
ATOM 674 O O . ALA A 1 93 ? -5.163 8.104 7.211 1.00 88.69 93 ALA A O 1
ATOM 675 N N . ALA A 1 94 ? -5.152 8.023 9.453 1.00 85.50 94 ALA A N 1
ATOM 676 C CA . ALA A 1 94 ? -3.754 8.416 9.595 1.00 85.50 94 ALA A CA 1
ATOM 677 C C . ALA A 1 94 ? -2.775 7.350 9.074 1.00 85.50 94 ALA A C 1
ATOM 679 O O . ALA A 1 94 ? -1.763 7.698 8.464 1.00 85.50 94 ALA A O 1
ATOM 680 N N . TRP A 1 95 ? -3.049 6.064 9.307 1.00 84.81 95 TRP A N 1
ATOM 681 C CA . TRP A 1 95 ? -2.202 4.971 8.824 1.00 84.81 95 TRP A CA 1
ATOM 682 C C . TRP A 1 95 ? -2.339 4.765 7.311 1.00 84.81 95 TRP A C 1
ATOM 684 O O . TRP A 1 95 ? -1.341 4.836 6.595 1.00 84.81 95 TRP A O 1
ATOM 694 N N . LEU A 1 96 ? -3.573 4.638 6.808 1.00 87.56 96 LEU A N 1
ATOM 695 C CA . LEU A 1 96 ? -3.885 4.455 5.382 1.00 87.56 96 LEU A CA 1
ATOM 696 C C . LEU A 1 96 ? -3.641 5.711 4.530 1.00 87.56 96 LEU A C 1
ATOM 698 O O . LEU A 1 96 ? -3.920 5.703 3.340 1.00 87.56 96 LEU A O 1
ATOM 702 N N . SER A 1 97 ? -3.141 6.802 5.111 1.00 88.44 97 SER A N 1
ATOM 703 C CA . SER A 1 97 ? -2.658 7.975 4.375 1.00 88.44 97 SER A CA 1
ATOM 704 C C . SER A 1 97 ? -1.154 8.200 4.534 1.00 88.44 97 SER A C 1
ATOM 706 O O . SER A 1 97 ? -0.649 9.264 4.170 1.00 88.44 97 SER A O 1
ATOM 708 N N . GLY A 1 98 ? -0.443 7.275 5.186 1.00 85.75 98 GLY A N 1
ATOM 709 C CA . GLY A 1 98 ? 0.984 7.402 5.472 1.00 85.75 98 GLY A CA 1
ATOM 710 C C . GLY A 1 98 ? 1.352 8.499 6.477 1.00 85.75 98 GLY A C 1
ATOM 711 O O . GLY A 1 98 ? 2.536 8.801 6.659 1.00 85.75 98 GLY A O 1
ATOM 712 N N . SER A 1 99 ? 0.361 9.100 7.143 1.00 84.81 99 SER A N 1
ATOM 713 C CA . SER A 1 99 ? 0.567 10.117 8.181 1.00 84.81 99 SER A CA 1
ATOM 714 C C . SER A 1 99 ? 1.103 9.510 9.471 1.00 84.81 99 SER A C 1
ATOM 716 O O . SER A 1 99 ? 1.823 10.183 10.209 1.00 84.81 99 SER A O 1
ATOM 718 N N . CYS A 1 100 ? 0.832 8.229 9.704 1.00 76.25 100 CYS A N 1
ATOM 719 C CA . CYS A 1 100 ? 1.454 7.421 10.737 1.00 76.25 100 CYS A CA 1
ATOM 720 C C . CYS A 1 100 ? 2.176 6.233 10.087 1.00 76.25 100 CYS A C 1
ATOM 722 O O . CYS A 1 100 ? 1.585 5.534 9.269 1.00 76.25 100 CYS A O 1
ATOM 724 N N . ALA A 1 101 ? 3.453 6.031 10.416 1.00 66.00 101 ALA A N 1
ATOM 725 C CA . ALA A 1 101 ? 4.222 4.875 9.956 1.00 66.00 101 ALA A CA 1
ATOM 726 C C . ALA A 1 101 ? 4.445 3.922 11.130 1.00 66.00 101 ALA A C 1
ATOM 728 O O . ALA A 1 101 ? 4.734 4.373 12.242 1.00 66.00 101 ALA A O 1
ATOM 729 N N . LEU A 1 102 ? 4.306 2.623 10.872 1.00 65.44 102 LEU A N 1
ATOM 730 C CA . LEU A 1 102 ? 4.704 1.591 11.820 1.00 65.44 102 LEU A CA 1
ATOM 731 C C . LEU A 1 102 ? 6.236 1.563 11.910 1.00 65.44 102 LEU A C 1
ATOM 733 O O . LEU A 1 102 ? 6.919 1.760 10.905 1.00 65.44 102 LEU A O 1
ATOM 737 N N . GLU A 1 103 ? 6.784 1.333 13.106 1.00 61.81 103 GLU A N 1
ATOM 738 C CA . GLU A 1 103 ? 8.233 1.130 13.257 1.00 61.81 103 GLU A CA 1
ATOM 739 C C . GLU A 1 103 ? 8.674 -0.163 12.554 1.00 61.81 103 GLU A C 1
ATOM 741 O O . GLU A 1 103 ? 9.752 -0.209 11.960 1.00 61.81 103 GLU A O 1
ATOM 746 N N . GLN A 1 104 ? 7.813 -1.188 12.584 1.00 64.12 104 GLN A N 1
ATOM 747 C CA . GLN A 1 104 ? 7.920 -2.442 11.840 1.00 64.12 104 GLN A CA 1
ATOM 748 C C . GLN A 1 104 ? 6.508 -2.976 11.512 1.00 64.12 104 GLN A C 1
ATOM 750 O O . GLN A 1 104 ? 5.613 -2.815 12.345 1.00 64.12 104 GLN A O 1
ATOM 755 N N . PRO A 1 105 ? 6.295 -3.624 10.351 1.00 65.31 105 PRO A N 1
ATOM 756 C CA . PRO A 1 105 ? 7.245 -3.775 9.248 1.00 65.31 105 PRO A CA 1
ATOM 757 C C . PRO A 1 105 ? 7.526 -2.436 8.553 1.00 65.31 105 PRO A C 1
ATOM 759 O O . PRO A 1 105 ? 6.704 -1.519 8.556 1.00 65.31 105 PRO A O 1
ATOM 762 N N . ARG A 1 106 ? 8.726 -2.303 7.981 1.00 74.50 106 ARG A N 1
ATOM 763 C CA . ARG A 1 106 ? 9.146 -1.061 7.326 1.00 74.50 106 ARG A CA 1
ATOM 764 C C . ARG A 1 106 ? 8.469 -0.938 5.964 1.00 74.50 106 ARG A C 1
ATOM 766 O O . ARG A 1 106 ? 8.529 -1.873 5.173 1.00 74.50 106 ARG A O 1
ATOM 773 N N . CYS A 1 107 ? 7.878 0.221 5.675 1.00 86.94 107 CYS A N 1
ATOM 774 C CA . CYS A 1 107 ? 7.266 0.482 4.373 1.00 86.94 107 CYS A CA 1
ATOM 775 C C . CYS A 1 107 ? 8.293 0.372 3.233 1.00 86.94 107 CYS A C 1
ATOM 777 O O . CYS A 1 107 ? 9.468 0.730 3.399 1.00 86.94 107 CYS A O 1
ATOM 779 N N . TYR A 1 108 ? 7.859 -0.104 2.067 1.00 89.12 108 TYR A N 1
ATOM 780 C CA . TYR A 1 108 ? 8.746 -0.314 0.923 1.00 89.12 108 TYR A CA 1
ATOM 781 C C . TYR A 1 108 ? 8.051 -0.108 -0.424 1.00 89.12 108 TYR A C 1
ATOM 783 O O . TYR A 1 108 ? 6.846 -0.294 -0.560 1.00 89.12 108 TYR A O 1
ATOM 791 N N . ALA A 1 109 ? 8.839 0.247 -1.436 1.00 91.75 109 ALA A N 1
ATOM 792 C CA . ALA A 1 109 ? 8.444 0.237 -2.841 1.00 91.75 109 ALA A CA 1
ATOM 793 C C . ALA A 1 109 ? 9.040 -0.996 -3.526 1.00 91.75 109 ALA A C 1
ATOM 795 O O . ALA A 1 109 ? 10.211 -1.305 -3.296 1.00 91.75 109 ALA A O 1
ATOM 796 N N . THR A 1 110 ? 8.283 -1.682 -4.377 1.00 92.00 110 THR A N 1
ATOM 797 C CA . THR A 1 110 ? 8.807 -2.792 -5.184 1.00 92.00 110 THR A CA 1
ATOM 798 C C . THR A 1 110 ? 9.378 -2.300 -6.513 1.00 92.00 110 THR A C 1
ATOM 800 O O . THR A 1 110 ? 8.972 -1.264 -7.051 1.00 92.00 110 THR A O 1
ATOM 803 N N . VAL A 1 111 ? 10.337 -3.042 -7.063 1.00 91.25 111 VAL A N 1
ATOM 804 C CA . VAL A 1 111 ? 10.817 -2.882 -8.439 1.00 91.25 111 VAL A CA 1
ATOM 805 C C . VAL A 1 111 ? 10.231 -3.988 -9.311 1.00 91.25 111 VAL A C 1
ATOM 807 O O . VAL A 1 111 ? 10.154 -5.150 -8.918 1.00 91.25 111 VAL A O 1
ATOM 810 N N . TYR A 1 112 ? 9.838 -3.629 -10.524 1.00 92.81 112 TYR A N 1
ATOM 811 C CA . TYR A 1 112 ? 9.404 -4.575 -11.547 1.00 92.81 112 TYR A CA 1
ATOM 812 C C . TYR A 1 112 ? 9.764 -4.031 -12.929 1.00 92.81 112 TYR A C 1
ATOM 814 O O . TYR A 1 112 ? 10.244 -2.908 -13.061 1.00 92.81 112 TYR A O 1
ATOM 822 N N . ALA A 1 113 ? 9.550 -4.825 -13.971 1.00 94.88 113 ALA A N 1
ATOM 823 C CA . ALA A 1 113 ? 9.746 -4.440 -15.365 1.00 94.88 113 ALA A CA 1
ATOM 824 C C . ALA A 1 113 ? 8.493 -4.795 -16.171 1.00 94.88 113 ALA A C 1
ATOM 826 O O . ALA A 1 113 ? 7.610 -5.504 -15.686 1.00 94.88 113 ALA A O 1
ATOM 827 N N . GLY A 1 114 ? 8.392 -4.316 -17.407 1.00 96.56 114 GLY A N 1
ATOM 828 C CA . GLY A 1 114 ? 7.230 -4.630 -18.230 1.00 96.56 114 GLY A CA 1
ATOM 829 C C . GLY A 1 114 ? 7.314 -4.081 -19.642 1.00 96.56 114 GLY A C 1
ATOM 830 O O . GLY A 1 114 ? 8.156 -3.246 -19.955 1.00 96.56 114 GLY A O 1
ATOM 831 N N . HIS A 1 115 ? 6.416 -4.550 -20.505 1.00 97.62 115 HIS A N 1
ATOM 832 C CA . HIS A 1 115 ? 6.246 -3.980 -21.836 1.00 97.62 115 HIS A CA 1
ATOM 833 C C . HIS A 1 115 ? 5.220 -2.850 -21.776 1.00 97.62 115 HIS A C 1
ATOM 835 O O . HIS A 1 115 ? 4.070 -3.073 -21.403 1.00 97.62 115 HIS A O 1
ATOM 841 N N . GLN A 1 116 ? 5.621 -1.647 -22.174 1.00 97.25 116 GLN A N 1
ATOM 842 C CA . GLN A 1 116 ? 4.720 -0.511 -22.340 1.00 97.25 116 GLN A CA 1
ATOM 843 C C . GLN A 1 116 ? 4.652 -0.170 -23.823 1.00 97.25 116 GLN A C 1
ATOM 845 O O . GLN A 1 116 ? 5.678 0.010 -24.474 1.00 97.25 116 GLN A O 1
ATOM 850 N N . PHE A 1 117 ? 3.437 -0.131 -24.375 1.00 97.00 117 PHE A N 1
ATOM 851 C CA . PHE A 1 117 ? 3.204 0.180 -25.791 1.00 97.00 117 PHE A CA 1
ATOM 852 C C . PHE A 1 117 ? 4.029 -0.687 -26.768 1.00 97.00 117 PHE A C 1
ATOM 854 O O . PHE A 1 117 ? 4.493 -0.211 -27.799 1.00 97.00 117 PHE A O 1
ATOM 861 N N . GLY A 1 118 ? 4.228 -1.969 -26.439 1.00 96.75 118 GLY A N 1
ATOM 862 C CA . GLY A 1 118 ? 4.970 -2.921 -27.276 1.00 96.75 118 GLY A CA 1
ATOM 863 C C . GLY A 1 118 ? 6.497 -2.862 -27.146 1.00 96.75 118 GLY A C 1
ATOM 864 O O . GLY A 1 118 ? 7.178 -3.665 -27.777 1.00 96.75 118 GLY A O 1
ATOM 865 N N . VAL A 1 119 ? 7.043 -1.973 -26.311 1.00 97.38 119 VAL A N 1
ATOM 866 C CA . VAL A 1 119 ? 8.486 -1.860 -26.048 1.00 97.38 119 VAL A CA 1
ATOM 867 C C . VAL A 1 119 ? 8.792 -2.324 -24.627 1.00 97.38 119 VAL A C 1
ATOM 869 O O . VAL A 1 119 ? 8.085 -1.963 -23.686 1.00 97.38 119 VAL A O 1
ATOM 872 N N . PHE A 1 120 ? 9.845 -3.128 -24.462 1.00 97.75 120 PHE A N 1
ATOM 873 C CA . PHE A 1 120 ? 10.295 -3.553 -23.139 1.00 97.75 120 PHE A CA 1
ATOM 874 C C . PHE A 1 120 ? 10.940 -2.392 -22.3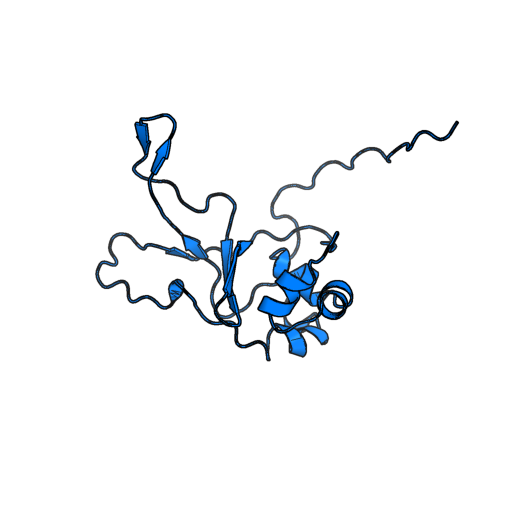76 1.00 97.75 120 PHE A C 1
ATOM 876 O O . PHE A 1 120 ? 11.896 -1.778 -22.851 1.00 97.75 120 PHE A O 1
ATOM 883 N N . VAL A 1 121 ? 10.437 -2.130 -21.173 1.00 97.31 121 VAL A N 1
ATOM 884 C CA . VAL A 1 121 ? 10.993 -1.172 -20.220 1.00 97.31 121 VAL A CA 1
ATOM 885 C C . VAL A 1 121 ? 11.680 -1.972 -19.110 1.00 97.31 121 VAL A C 1
ATOM 887 O O . VAL A 1 121 ? 10.989 -2.624 -18.322 1.00 97.31 121 VAL A O 1
ATOM 890 N N . PRO A 1 122 ? 13.025 -1.943 -19.023 1.00 93.44 122 PRO A N 1
ATOM 891 C CA . PRO A 1 122 ? 13.778 -2.814 -18.120 1.00 93.44 122 PRO A CA 1
ATOM 892 C C . PRO A 1 122 ? 13.616 -2.451 -16.643 1.00 93.44 122 PRO A C 1
ATOM 894 O O . PRO A 1 122 ? 13.961 -3.253 -15.783 1.00 93.44 122 PRO A O 1
ATOM 897 N N . ARG A 1 123 ? 13.102 -1.252 -16.337 1.00 92.50 123 ARG A N 1
ATOM 898 C CA . ARG A 1 123 ? 12.880 -0.803 -14.966 1.00 92.50 123 ARG A CA 1
ATOM 899 C C . ARG A 1 123 ? 11.643 0.077 -14.854 1.00 92.50 123 ARG A C 1
ATOM 901 O O . ARG A 1 123 ? 11.586 1.174 -15.403 1.00 92.50 123 ARG A O 1
ATOM 908 N N . LEU A 1 124 ? 10.691 -0.426 -14.093 1.00 94.62 124 LEU A N 1
ATOM 909 C CA . LEU A 1 124 ? 9.539 0.258 -13.530 1.00 94.62 124 LEU A CA 1
ATOM 910 C C . LEU A 1 124 ? 9.646 0.130 -11.999 1.00 94.62 124 LEU A C 1
ATOM 912 O O . LEU A 1 124 ? 10.749 0.071 -11.450 1.00 94.62 124 LEU A O 1
ATOM 916 N N . GLY A 1 125 ? 8.514 0.113 -11.311 1.00 93.25 125 GLY A N 1
ATOM 917 C CA . GLY A 1 125 ? 8.430 -0.011 -9.865 1.00 93.25 125 GLY A CA 1
ATOM 918 C C . GLY A 1 125 ? 7.250 0.776 -9.323 1.00 93.25 125 GLY A C 1
ATOM 919 O O . GLY A 1 125 ? 6.540 1.464 -10.068 1.00 93.25 125 GLY A O 1
ATOM 920 N N . ASP A 1 126 ? 7.074 0.715 -8.013 1.00 94.94 126 ASP A N 1
ATOM 921 C CA . ASP A 1 126 ? 6.054 1.480 -7.305 1.00 94.94 126 ASP A CA 1
ATOM 922 C C . ASP A 1 126 ? 6.462 2.958 -7.207 1.00 94.94 126 ASP A C 1
ATOM 924 O O . ASP A 1 126 ? 6.914 3.458 -6.185 1.00 94.94 126 ASP A O 1
ATOM 928 N N . GLY A 1 127 ? 6.331 3.690 -8.317 1.00 92.50 127 GLY A N 1
ATOM 929 C CA . GLY A 1 127 ? 6.728 5.103 -8.400 1.00 92.50 127 GLY A CA 1
ATOM 930 C C . GLY A 1 127 ? 5.783 6.078 -7.687 1.00 92.50 127 GLY A C 1
ATOM 931 O O . GLY A 1 127 ? 6.077 7.268 -7.605 1.00 92.50 127 GLY A O 1
ATOM 932 N N . ARG A 1 128 ? 4.624 5.594 -7.232 1.00 92.44 128 ARG A N 1
ATOM 933 C CA . ARG A 1 128 ? 3.579 6.366 -6.535 1.00 92.44 128 ARG A CA 1
ATOM 934 C C . ARG A 1 128 ? 2.707 5.502 -5.621 1.00 92.44 128 ARG A C 1
ATOM 936 O O . ARG A 1 128 ? 1.599 5.913 -5.304 1.00 92.44 128 ARG A O 1
ATOM 943 N N . ALA A 1 129 ? 3.186 4.308 -5.297 1.00 91.75 129 ALA A N 1
ATOM 944 C CA . ALA A 1 129 ? 2.544 3.394 -4.372 1.00 91.75 129 ALA A CA 1
ATOM 945 C C . ALA A 1 129 ? 3.587 2.931 -3.352 1.00 91.75 129 ALA A C 1
ATOM 947 O O . ALA A 1 129 ? 4.787 2.964 -3.640 1.00 91.75 129 ALA A O 1
ATOM 948 N N . LEU A 1 130 ? 3.154 2.542 -2.162 1.00 91.62 130 LEU A N 1
ATOM 949 C CA . LEU A 1 130 ? 4.019 1.993 -1.124 1.00 91.62 130 LEU A CA 1
ATOM 950 C C . LEU A 1 130 ? 3.322 0.852 -0.401 1.00 91.62 130 LEU A C 1
ATOM 952 O O . LEU A 1 130 ? 2.162 0.953 -0.015 1.00 91.62 130 LEU A O 1
ATOM 956 N N . ASN A 1 131 ? 4.059 -0.221 -0.145 1.00 91.31 131 ASN A N 1
ATOM 957 C CA . ASN A 1 131 ? 3.595 -1.287 0.720 1.00 91.31 131 ASN A CA 1
ATOM 958 C C . ASN A 1 131 ? 3.743 -0.874 2.194 1.00 91.31 131 ASN A C 1
ATOM 960 O O . ASN A 1 131 ? 4.830 -0.460 2.606 1.00 91.31 131 ASN A O 1
ATOM 964 N N . LEU A 1 132 ? 2.674 -0.995 2.981 1.00 87.88 132 LEU A N 1
ATOM 965 C CA . LEU A 1 132 ? 2.649 -0.713 4.423 1.00 87.88 132 LEU A CA 1
ATOM 966 C C . LEU A 1 132 ? 2.872 -1.963 5.297 1.00 87.88 132 LEU A C 1
ATOM 968 O O . LEU A 1 132 ? 2.924 -1.851 6.522 1.00 87.88 132 LEU A O 1
ATOM 972 N N . GLY A 1 133 ? 2.984 -3.136 4.681 1.00 86.62 133 GLY A N 1
ATOM 973 C CA . GLY A 1 133 ? 3.019 -4.462 5.286 1.00 86.62 133 GLY A CA 1
ATOM 974 C C . GLY A 1 133 ? 1.849 -5.330 4.818 1.00 86.62 133 GLY A C 1
ATOM 975 O O . GLY A 1 133 ? 1.031 -4.922 3.991 1.00 86.62 133 GLY A O 1
ATOM 976 N N . ALA A 1 134 ? 1.733 -6.517 5.405 1.00 86.75 134 ALA A N 1
ATOM 977 C CA . ALA A 1 134 ? 0.639 -7.443 5.146 1.00 86.75 134 ALA A CA 1
ATOM 978 C C . ALA A 1 134 ? -0.174 -7.733 6.411 1.00 86.75 134 ALA A C 1
ATOM 980 O O . ALA A 1 134 ? 0.395 -8.005 7.466 1.00 86.75 134 ALA A O 1
ATOM 981 N N . LEU A 1 135 ? -1.501 -7.743 6.311 1.00 85.12 135 LEU A N 1
ATOM 982 C CA . LEU A 1 135 ? -2.425 -8.038 7.406 1.00 85.12 135 LEU A CA 1
ATOM 983 C C . LEU A 1 135 ? -3.403 -9.136 6.981 1.00 85.12 135 LEU A C 1
ATOM 985 O O . LEU A 1 135 ? -3.996 -9.058 5.911 1.00 85.12 135 LEU A O 1
ATOM 989 N N . ASN A 1 136 ? -3.568 -10.175 7.806 1.00 86.25 136 ASN A N 1
ATOM 990 C CA . ASN A 1 136 ? -4.441 -11.327 7.520 1.00 86.25 136 ASN A CA 1
ATOM 991 C C . ASN A 1 136 ? -4.193 -11.983 6.144 1.00 86.25 136 ASN A C 1
ATOM 993 O O . ASN A 1 136 ? -5.118 -12.474 5.501 1.00 86.25 136 ASN A O 1
ATOM 997 N N . GLY A 1 137 ? -2.936 -11.988 5.687 1.00 86.56 137 GLY A N 1
ATOM 998 C CA . GLY A 1 137 ? -2.551 -12.525 4.377 1.00 86.56 137 GLY A CA 1
ATOM 999 C C . GLY A 1 137 ? -2.788 -11.579 3.195 1.00 86.56 137 GLY A C 1
ATOM 1000 O O . GLY A 1 137 ? -2.545 -11.976 2.058 1.00 86.56 137 GLY A O 1
ATOM 1001 N N . TRP A 1 138 ? -3.222 -10.341 3.444 1.00 90.00 138 TRP A N 1
ATOM 1002 C CA . TRP A 1 138 ? -3.421 -9.307 2.431 1.00 90.00 138 TRP A CA 1
ATOM 1003 C C . TRP A 1 138 ? -2.329 -8.248 2.501 1.00 90.00 138 TRP A C 1
ATOM 1005 O O . TRP 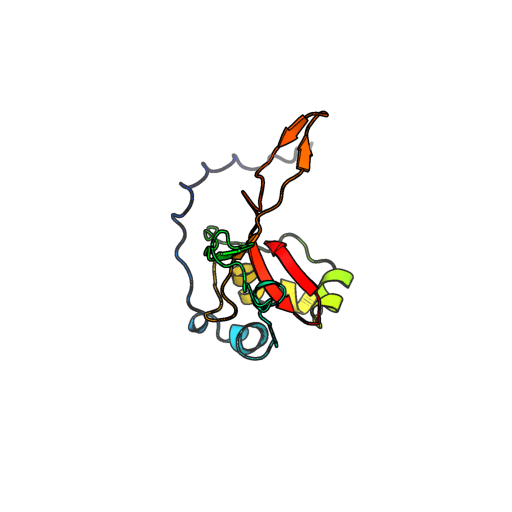A 1 138 ? -2.067 -7.701 3.567 1.00 90.00 138 TRP A O 1
ATOM 1015 N N . GLU A 1 139 ? -1.725 -7.926 1.361 1.00 90.19 139 GLU A N 1
ATOM 1016 C CA . GLU A 1 139 ? -0.780 -6.813 1.241 1.00 90.19 139 GLU A CA 1
ATOM 1017 C C . GLU A 1 139 ? -1.520 -5.469 1.255 1.00 90.19 139 GLU A C 1
ATOM 1019 O O . GLU A 1 139 ? -2.536 -5.292 0.576 1.00 90.19 139 GLU A O 1
ATOM 1024 N N . LEU A 1 140 ? -0.991 -4.506 2.006 1.00 89.75 140 LEU A N 1
ATOM 1025 C CA . LEU A 1 140 ? -1.545 -3.162 2.131 1.00 89.75 140 LEU A CA 1
ATOM 1026 C C . LEU A 1 140 ? -0.761 -2.203 1.236 1.00 89.75 140 LEU A C 1
ATOM 1028 O O . LEU A 1 140 ? 0.322 -1.746 1.596 1.00 89.75 140 LEU A O 1
ATOM 1032 N N . GLN A 1 141 ? -1.312 -1.907 0.061 1.00 92.00 141 GLN A N 1
ATOM 1033 C CA . GLN A 1 141 ? -0.754 -0.939 -0.885 1.00 92.00 141 GLN A CA 1
ATOM 1034 C C . GLN A 1 141 ? -1.413 0.430 -0.695 1.00 92.00 141 GLN A C 1
ATOM 1036 O O . GLN A 1 141 ? -2.624 0.562 -0.878 1.00 92.00 141 GLN A O 1
ATOM 1041 N N . LEU A 1 142 ? -0.600 1.420 -0.326 1.00 90.81 142 LEU A N 1
ATOM 1042 C CA . LEU A 1 142 ? -0.942 2.840 -0.243 1.00 90.81 142 LEU A CA 1
ATOM 1043 C C . LEU A 1 142 ? -0.658 3.549 -1.565 1.00 90.81 142 LEU A C 1
ATOM 1045 O O . LEU A 1 142 ? 0.494 3.419 -2.035 1.00 90.81 142 LEU A O 1
#

Sequence (142 aa):
MNGFDLPPLSPHPPSGTARRQSLTTFSSLQAVGSGLPVTEGLSALEQPWAAEPLIYPCDPTPLKEPVLVAVSDEAAACLGESAQTIQGCPAWAAWLSGSCALEQPRCYATVYAGHQFGVFVPRLGDGRALNLGALNGWELQL

Foldseek 3Di:
DDDPPDPDDDDDDPFQPAAQDECVVFPCSCVVAVPFPFAQVVPPDDDPVPPDDQKDQDQARADDPFADPADDQVVQVLQVHGRCSLNVGVVNRCLLRSSYAHPPPGKIKGWDWDDDPNRTDRTDIPPPWIWRGATNNRTRID

pLDDT: mean 78.63, std 15.7, range [40.12, 97.75]